Protein AF-A0A376VNL8-F1 (afdb_monomer)

Sequence (96 aa):
MLGKANIACPSILDYSILNDNGSMFNTPPTFAWYLSGLVFKWLKANGGVAEMDKSISKKQNCCMGVIDNSDFYRNDVAKANRSRMNVAVPVGGQCA

InterPro domains:
  IPR000192 Aminotransferase class V domain [PF00266] (3-89)
  IPR015421 Pyridoxal phosphate-dependent transferase, major domain [G3DSA:3.40.640.10] (1-39)
  IPR015422 Pyridoxal phosphate-dependent transferase, small domain [G3DSA:3.90.1150.10] (40-94)
  IPR015424 Pyridoxal phosphate-dependent transferase [SSF53383] (3-91)
  IPR022278 Phosphoserine aminotransferase [PTHR43247] (1-89)

Organism: Escherichia coli (NCBI:txid562)

Radius of gyration: 21.4 Å; Cα contacts (8 Å, |Δi|>4): 54; chains: 1; bounding box: 38×41×54 Å

Secondary structure (DSSP, 8-state):
-TT---TTS-GGG-HHHHHHTTT-SS---HHHHHHHHHHHHHHHHTTHHHHHHHHHHHHHHHHHHHHHT-SSB---S-GGG--SS-----B-----

Structure (mmCIF, N/CA/C/O backbone):
data_AF-A0A376VNL8-F1
#
_entry.id   AF-A0A376VNL8-F1
#
loop_
_atom_site.group_PDB
_atom_site.id
_atom_site.type_symbol
_atom_site.label_atom_id
_atom_site.label_alt_id
_atom_site.label_comp_id
_atom_site.label_asym_id
_atom_site.label_entity_id
_atom_site.label_seq_id
_atom_site.pdbx_PDB_ins_code
_atom_site.Cartn_x
_atom_site.Cartn_y
_atom_site.Cartn_z
_atom_site.occupancy
_atom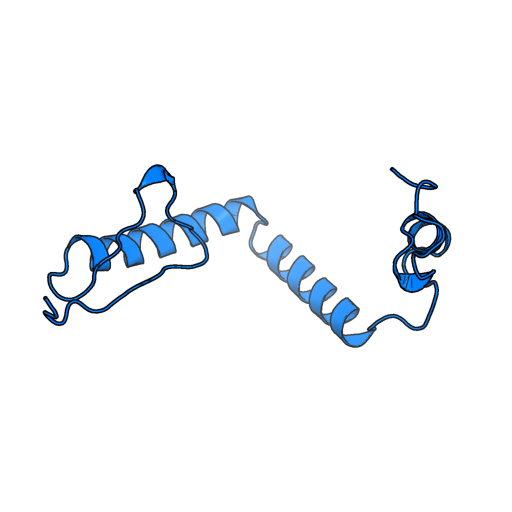_site.B_iso_or_equiv
_atom_site.auth_seq_id
_atom_site.auth_comp_id
_atom_site.auth_asym_id
_atom_site.auth_atom_id
_atom_site.pdbx_PDB_model_num
ATOM 1 N N . MET A 1 1 ? -6.116 -3.758 -19.141 1.00 64.19 1 MET A N 1
ATOM 2 C CA . MET A 1 1 ? -5.637 -2.610 -18.340 1.00 64.19 1 MET A CA 1
ATOM 3 C C . MET A 1 1 ? -4.243 -2.181 -18.782 1.00 64.19 1 MET A C 1
ATOM 5 O O . MET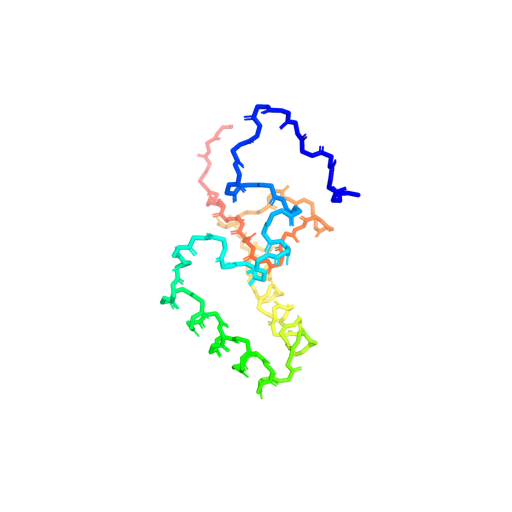 A 1 1 ? -4.018 -0.986 -18.845 1.00 64.19 1 MET A O 1
ATOM 9 N N . LEU A 1 2 ? -3.360 -3.103 -19.179 1.00 82.00 2 LEU A N 1
ATOM 10 C CA . LEU A 1 2 ? -2.121 -2.775 -19.899 1.00 82.00 2 LEU A CA 1
ATOM 11 C C . LEU A 1 2 ? -2.406 -2.402 -21.366 1.00 82.00 2 LEU A C 1
ATOM 13 O O . LEU A 1 2 ? -3.429 -2.824 -21.914 1.00 82.00 2 LEU A O 1
ATOM 17 N N . GLY A 1 3 ? -1.537 -1.592 -21.966 1.00 81.31 3 GLY A N 1
ATOM 18 C CA . GLY A 1 3 ? -1.601 -1.150 -23.364 1.00 81.31 3 GLY A CA 1
ATOM 19 C C . GLY A 1 3 ? -2.658 -0.084 -23.661 1.00 81.31 3 GLY A C 1
ATOM 20 O O . GLY A 1 3 ? -2.981 0.150 -24.820 1.00 81.31 3 GLY A O 1
ATOM 21 N N . LYS A 1 4 ? -3.249 0.529 -22.627 1.00 88.69 4 LYS A N 1
ATOM 22 C CA . LYS A 1 4 ? -4.322 1.537 -22.749 1.00 88.69 4 LYS A CA 1
ATOM 23 C C . LYS A 1 4 ? -3.946 2.887 -22.134 1.00 88.69 4 LYS A C 1
ATOM 25 O O . LYS A 1 4 ? -4.831 3.638 -21.724 1.00 88.69 4 LYS A O 1
ATOM 30 N N . ALA A 1 5 ? -2.651 3.173 -22.007 1.00 88.94 5 ALA A N 1
ATOM 31 C CA . ALA A 1 5 ? -2.202 4.477 -21.545 1.00 88.94 5 ALA A CA 1
ATOM 32 C C . ALA A 1 5 ? -2.676 5.565 -22.523 1.00 88.94 5 ALA A C 1
ATOM 34 O O . ALA A 1 5 ? -2.705 5.364 -23.737 1.00 88.94 5 ALA A O 1
ATOM 35 N N . ASN A 1 6 ? -3.090 6.713 -21.985 1.00 91.00 6 ASN A N 1
ATOM 36 C CA . ASN A 1 6 ? -3.382 7.884 -22.808 1.00 91.00 6 ASN A CA 1
ATOM 37 C C . ASN A 1 6 ? -2.096 8.302 -23.543 1.00 91.00 6 ASN A C 1
ATOM 39 O O . ASN A 1 6 ? -1.015 8.210 -22.973 1.00 91.00 6 ASN A O 1
ATOM 43 N N . ILE A 1 7 ? -2.215 8.808 -24.769 1.00 89.00 7 ILE A N 1
ATOM 44 C CA . ILE A 1 7 ? -1.092 9.307 -25.578 1.00 89.00 7 ILE A CA 1
ATOM 45 C C . ILE A 1 7 ? -0.280 10.382 -24.828 1.00 89.00 7 ILE A C 1
ATOM 47 O O . ILE A 1 7 ? 0.931 10.463 -24.989 1.00 89.00 7 ILE A O 1
ATOM 51 N N . ALA A 1 8 ? -0.928 11.184 -23.977 1.00 94.31 8 ALA A N 1
ATOM 52 C CA . ALA A 1 8 ? -0.260 12.195 -23.155 1.00 94.31 8 ALA A CA 1
ATOM 53 C C . ALA A 1 8 ? 0.446 11.628 -21.902 1.00 94.31 8 ALA A C 1
ATOM 55 O O . ALA A 1 8 ? 1.074 12.383 -21.162 1.00 94.31 8 ALA A O 1
ATOM 56 N N . CYS A 1 9 ? 0.318 10.328 -21.616 1.00 92.81 9 CYS A N 1
ATOM 57 C CA . CYS A 1 9 ? 0.912 9.701 -20.439 1.00 92.81 9 CYS A CA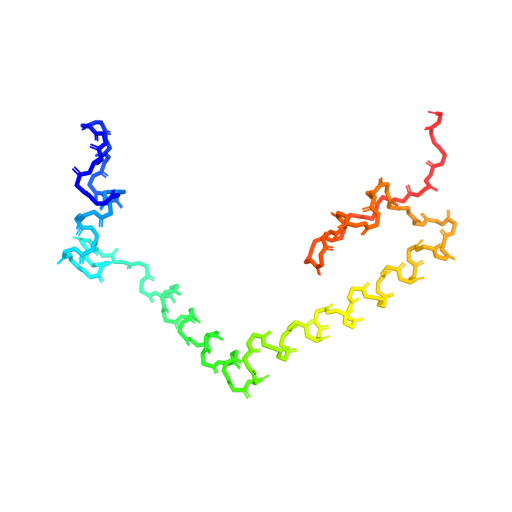 1
ATOM 58 C C . CYS A 1 9 ? 2.435 9.567 -20.612 1.00 92.81 9 CYS A C 1
ATOM 60 O O . CYS A 1 9 ? 2.883 8.940 -21.574 1.00 92.81 9 CYS A O 1
ATOM 62 N N . PRO A 1 10 ? 3.253 10.096 -19.687 1.00 93.94 10 PRO A N 1
ATOM 63 C CA . PRO A 1 10 ? 4.694 9.871 -19.713 1.00 93.94 10 PRO A CA 1
ATOM 64 C C . PRO A 1 10 ? 5.036 8.381 -19.581 1.00 93.94 10 PRO A C 1
ATOM 66 O O . PRO A 1 10 ? 4.430 7.675 -18.776 1.00 93.94 10 PRO A O 1
ATOM 69 N N . SER A 1 11 ? 6.071 7.911 -20.285 1.00 93.44 11 SER A N 1
ATOM 70 C CA . SER A 1 11 ? 6.477 6.491 -20.291 1.00 93.44 11 SER A CA 1
ATOM 71 C 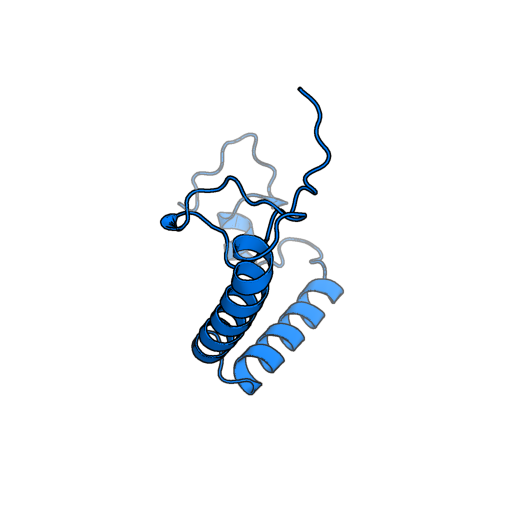C . SER A 1 11 ? 6.775 5.919 -18.901 1.00 93.44 11 SER A C 1
ATOM 73 O O . SER A 1 11 ? 6.512 4.749 -18.651 1.00 93.44 11 SER A O 1
ATOM 75 N N . ILE A 1 12 ? 7.267 6.749 -17.972 1.00 94.38 12 ILE A N 1
ATOM 76 C CA . ILE A 1 12 ? 7.517 6.359 -16.572 1.00 94.38 12 ILE A CA 1
ATOM 77 C C . ILE A 1 12 ? 6.240 5.996 -15.791 1.00 94.38 12 ILE A C 1
ATOM 79 O O . ILE A 1 12 ? 6.339 5.398 -14.725 1.00 94.38 12 ILE A O 1
ATOM 83 N N . LEU A 1 13 ? 5.057 6.369 -16.293 1.00 94.62 13 LEU A N 1
ATOM 84 C CA . LEU A 1 13 ? 3.748 6.058 -15.708 1.00 94.62 13 LEU A CA 1
ATOM 85 C C . LEU A 1 13 ? 2.953 5.042 -16.551 1.00 94.62 13 LEU A C 1
ATOM 87 O O . LEU A 1 13 ? 1.864 4.639 -16.144 1.00 94.62 13 LEU A O 1
ATOM 91 N N . ASP A 1 14 ? 3.467 4.609 -17.709 1.00 94.56 14 ASP A N 1
ATOM 92 C CA . ASP A 1 14 ? 2.832 3.560 -18.510 1.00 94.56 14 ASP A CA 1
ATOM 93 C C . ASP A 1 14 ? 3.130 2.182 -17.909 1.00 94.56 14 ASP A C 1
ATOM 95 O O . ASP A 1 14 ? 4.253 1.674 -17.956 1.00 94.56 14 ASP A O 1
ATOM 99 N N . TYR A 1 15 ? 2.096 1.542 -17.364 1.00 94.25 15 TYR A N 1
ATOM 100 C CA . TYR A 1 15 ? 2.225 0.223 -16.751 1.00 94.25 15 TYR A CA 1
ATOM 101 C C . TYR A 1 15 ? 2.663 -0.878 -17.716 1.00 94.25 15 TYR A C 1
ATOM 103 O O . TYR A 1 15 ? 3.241 -1.858 -17.260 1.00 94.25 15 TYR A O 1
ATOM 111 N N . SER A 1 16 ? 2.415 -0.740 -19.019 1.00 95.00 16 SER A N 1
ATOM 112 C CA . SER A 1 16 ? 2.877 -1.702 -20.030 1.00 95.00 16 SER A CA 1
ATOM 113 C C . SER A 1 16 ? 4.399 -1.665 -20.107 1.00 95.00 16 SER A C 1
ATOM 115 O O . SER A 1 16 ? 5.051 -2.685 -19.925 1.00 95.00 16 SER A O 1
ATOM 117 N N . ILE A 1 17 ? 4.962 -0.459 -20.232 1.00 94.12 17 ILE A N 1
ATOM 118 C CA . ILE A 1 17 ? 6.411 -0.241 -20.271 1.00 94.12 17 ILE A CA 1
ATOM 119 C C . ILE A 1 17 ? 7.056 -0.674 -18.952 1.00 94.12 17 ILE A C 1
ATOM 121 O O . ILE A 1 17 ? 8.067 -1.377 -18.963 1.00 94.12 17 ILE A O 1
ATOM 125 N N . LEU A 1 18 ? 6.479 -0.293 -17.808 1.00 95.38 18 LEU A N 1
ATOM 126 C CA . LEU A 1 18 ? 6.997 -0.711 -16.505 1.00 95.38 18 LEU A CA 1
ATOM 127 C C . LEU A 1 18 ? 6.973 -2.236 -16.350 1.00 95.38 18 LEU A C 1
ATOM 129 O O . LEU A 1 18 ? 7.949 -2.800 -15.867 1.00 95.38 18 LEU A O 1
ATOM 133 N N . ASN A 1 19 ? 5.901 -2.907 -16.777 1.00 95.38 19 ASN A N 1
ATOM 134 C CA . ASN A 1 19 ? 5.789 -4.363 -16.723 1.00 95.38 19 ASN A CA 1
ATOM 135 C C . ASN A 1 19 ? 6.826 -5.053 -17.619 1.00 95.38 19 ASN A C 1
ATOM 137 O O . ASN A 1 19 ? 7.528 -5.948 -17.151 1.00 95.38 19 ASN A O 1
ATOM 141 N N . ASP A 1 20 ? 6.961 -4.605 -18.867 1.00 95.56 20 ASP A N 1
ATOM 142 C CA . ASP A 1 20 ? 7.882 -5.194 -19.847 1.00 95.56 20 ASP A CA 1
ATOM 143 C C . ASP A 1 20 ? 9.351 -5.037 -19.424 1.00 95.56 20 ASP A C 1
ATOM 145 O O . ASP A 1 20 ? 10.191 -5.872 -19.748 1.00 95.56 20 ASP A O 1
ATOM 149 N N . ASN A 1 21 ? 9.651 -4.001 -18.634 1.00 95.81 21 ASN A N 1
ATOM 150 C CA . ASN A 1 21 ? 10.976 -3.752 -18.064 1.00 95.81 21 ASN A CA 1
ATOM 151 C C . ASN A 1 21 ? 11.110 -4.216 -16.600 1.00 95.81 21 ASN A C 1
ATOM 153 O O . ASN A 1 21 ? 12.085 -3.863 -15.936 1.00 95.81 21 ASN A O 1
ATOM 157 N N . GLY A 1 22 ? 10.141 -4.953 -16.044 1.00 94.19 22 GLY A N 1
ATOM 158 C CA . GLY A 1 22 ? 10.203 -5.455 -14.665 1.00 94.19 22 GLY A CA 1
ATOM 159 C C . GLY A 1 22 ? 10.379 -4.362 -13.598 1.00 94.19 22 GLY A C 1
ATOM 160 O O . GLY A 1 22 ? 11.137 -4.541 -12.647 1.00 94.19 22 GLY A O 1
ATOM 161 N N . SER A 1 23 ? 9.712 -3.217 -13.768 1.00 94.62 23 SER A N 1
ATOM 162 C CA . SER A 1 23 ? 9.835 -1.991 -12.958 1.00 94.62 23 SER A CA 1
ATOM 163 C C . SER A 1 23 ? 11.213 -1.310 -13.013 1.00 94.62 23 SER A C 1
ATOM 165 O O . SER A 1 23 ? 11.513 -0.464 -12.172 1.00 94.62 23 SER A O 1
ATOM 167 N N . MET A 1 24 ? 12.042 -1.641 -14.008 1.00 95.25 24 MET A N 1
ATOM 168 C CA . MET A 1 24 ? 13.393 -1.096 -14.212 1.00 95.25 24 MET A CA 1
ATOM 169 C C . MET A 1 24 ? 13.525 -0.361 -15.556 1.00 95.25 24 MET A C 1
ATOM 171 O O . MET A 1 24 ? 14.568 -0.413 -16.199 1.00 95.25 24 MET A O 1
ATOM 175 N N . PHE A 1 25 ? 12.460 0.319 -16.003 1.00 94.44 25 PHE A N 1
ATOM 176 C CA . PHE A 1 25 ? 12.478 1.109 -17.245 1.00 94.44 25 PHE A CA 1
ATOM 177 C C . PHE A 1 25 ? 13.542 2.226 -17.223 1.00 94.44 25 PHE A C 1
ATOM 179 O O . PHE A 1 25 ? 14.179 2.508 -18.234 1.00 94.44 25 PHE A O 1
ATOM 186 N N . ASN A 1 26 ? 13.756 2.847 -16.063 1.00 92.44 26 ASN A N 1
ATOM 187 C CA . ASN A 1 26 ? 14.857 3.768 -15.778 1.00 92.44 26 ASN A CA 1
ATOM 188 C C . ASN A 1 26 ? 15.536 3.369 -14.454 1.00 92.44 26 ASN A C 1
ATOM 190 O O . ASN A 1 26 ? 15.224 2.318 -13.898 1.00 92.44 26 ASN A O 1
ATOM 194 N N . THR A 1 27 ? 16.440 4.205 -13.925 1.00 95.12 27 THR A N 1
ATOM 195 C CA . THR A 1 27 ? 17.034 3.994 -12.594 1.00 95.12 27 THR A CA 1
ATOM 196 C C . THR A 1 27 ? 15.944 4.026 -11.514 1.00 95.12 27 THR A C 1
ATOM 198 O O . THR A 1 27 ? 15.413 5.104 -11.226 1.00 95.12 27 THR A O 1
ATOM 201 N N . PRO A 1 28 ? 15.609 2.884 -10.884 1.00 93.38 28 PRO A N 1
ATOM 202 C CA . PRO A 1 28 ? 14.575 2.848 -9.864 1.00 93.38 28 PRO A CA 1
ATOM 203 C C . PRO A 1 28 ? 15.109 3.436 -8.546 1.00 93.38 28 PRO A C 1
ATOM 205 O O . PRO A 1 28 ? 16.325 3.531 -8.350 1.00 93.38 28 PRO A O 1
ATOM 208 N N . PRO A 1 29 ? 14.236 3.780 -7.584 1.00 95.44 29 PRO A N 1
ATOM 209 C CA . PRO A 1 29 ? 14.652 4.209 -6.251 1.00 95.44 29 PRO A CA 1
ATOM 210 C C . PRO A 1 29 ? 15.191 3.015 -5.438 1.00 95.44 29 PRO A C 1
ATOM 212 O O . PRO A 1 29 ? 14.512 2.465 -4.569 1.00 95.44 29 PRO A O 1
ATOM 215 N N . THR A 1 30 ? 16.427 2.600 -5.730 1.00 96.50 30 THR A N 1
ATOM 216 C CA . THR A 1 30 ? 17.066 1.371 -5.219 1.00 96.50 30 THR A CA 1
ATOM 217 C C . THR A 1 30 ? 17.046 1.272 -3.695 1.00 96.50 30 THR A C 1
ATOM 219 O O . THR A 1 30 ? 16.750 0.210 -3.147 1.00 96.50 30 THR A O 1
ATOM 222 N N . PHE A 1 31 ? 17.286 2.385 -2.998 1.00 97.62 31 PHE A N 1
ATOM 223 C CA . PHE A 1 31 ? 17.257 2.430 -1.537 1.00 97.62 31 PHE A CA 1
ATOM 224 C C . PHE A 1 31 ? 15.857 2.157 -0.965 1.00 97.62 31 PHE A C 1
ATOM 226 O O . PHE A 1 31 ? 15.700 1.317 -0.076 1.00 97.62 31 PHE A O 1
ATOM 233 N N . ALA A 1 32 ? 14.823 2.809 -1.508 1.00 97.75 32 ALA A N 1
ATOM 234 C CA . ALA A 1 32 ? 13.442 2.584 -1.083 1.00 97.75 32 ALA A CA 1
ATOM 235 C C . ALA A 1 32 ? 12.983 1.148 -1.390 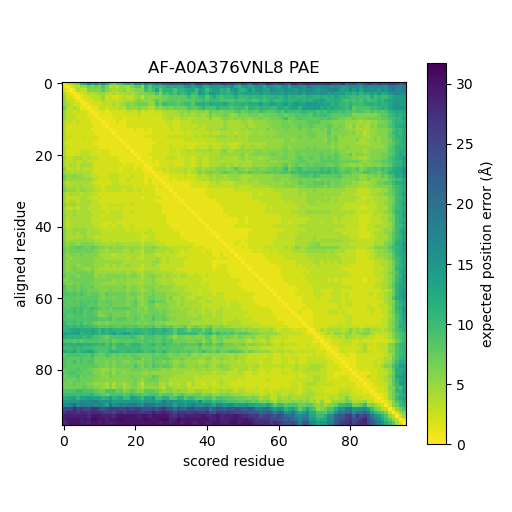1.00 97.75 32 ALA A C 1
ATOM 237 O O . ALA A 1 32 ? 12.275 0.537 -0.584 1.00 97.75 32 ALA A O 1
ATOM 238 N N . TRP A 1 33 ? 13.429 0.580 -2.516 1.00 97.31 33 TRP A N 1
ATOM 239 C CA . TRP A 1 33 ? 13.144 -0.809 -2.878 1.00 97.31 33 TRP A CA 1
ATOM 240 C C . TRP A 1 33 ? 13.763 -1.788 -1.872 1.00 97.31 33 TRP A C 1
ATOM 242 O O . TRP A 1 33 ? 13.066 -2.660 -1.346 1.00 97.31 33 TRP A O 1
ATOM 252 N N . TYR A 1 34 ? 15.040 -1.602 -1.527 1.00 98.12 34 TYR A N 1
ATOM 253 C CA . TYR A 1 34 ? 15.724 -2.432 -0.536 1.00 98.12 34 TYR A CA 1
ATOM 254 C C . TYR A 1 34 ? 15.029 -2.393 0.833 1.00 98.12 34 TYR A C 1
ATOM 256 O O . TYR A 1 34 ? 14.708 -3.446 1.392 1.00 98.12 34 TYR A O 1
ATOM 264 N N . LEU A 1 35 ? 14.728 -1.193 1.347 1.00 98.38 35 LEU A N 1
ATOM 265 C CA . LEU A 1 35 ? 14.034 -1.030 2.628 1.00 98.38 35 LEU A CA 1
ATOM 266 C C . LEU A 1 35 ? 12.649 -1.680 2.626 1.00 98.38 35 LEU A C 1
ATOM 268 O O . LEU A 1 35 ? 12.301 -2.379 3.577 1.00 98.38 35 LEU A O 1
ATOM 272 N N . SER A 1 36 ? 11.883 -1.520 1.545 1.00 98.31 36 SER A N 1
ATOM 273 C CA . SER A 1 36 ? 10.578 -2.178 1.400 1.00 98.31 36 SER A CA 1
ATOM 274 C C . SER A 1 36 ? 10.720 -3.702 1.471 1.00 98.31 36 SER A C 1
ATOM 276 O O . SER A 1 36 ? 9.959 -4.367 2.173 1.00 98.31 36 SER A O 1
ATOM 278 N N . GLY A 1 37 ? 11.756 -4.261 0.835 1.00 98.19 37 GLY A N 1
ATOM 279 C CA . GLY A 1 37 ? 12.089 -5.683 0.928 1.00 98.19 37 GLY A CA 1
ATOM 280 C C . GLY A 1 37 ? 12.364 -6.154 2.361 1.00 98.19 37 GLY A C 1
ATOM 281 O O . GLY A 1 37 ? 11.909 -7.233 2.752 1.00 98.19 37 GLY A O 1
ATOM 282 N N . LEU A 1 38 ? 13.061 -5.349 3.169 1.00 98.44 38 LEU A N 1
ATOM 283 C CA . LEU A 1 38 ? 13.280 -5.644 4.589 1.00 98.44 38 LEU A CA 1
ATOM 284 C C . LEU A 1 38 ? 11.978 -5.589 5.397 1.00 98.44 38 LEU A C 1
ATOM 286 O O . LEU A 1 38 ? 11.724 -6.492 6.193 1.00 98.44 38 LEU A O 1
ATOM 290 N N . VAL A 1 39 ? 11.125 -4.592 5.153 1.00 98.44 39 VAL A N 1
ATOM 291 C CA . VAL A 1 39 ? 9.808 -4.482 5.803 1.00 98.44 39 VAL A CA 1
ATOM 292 C C . VAL A 1 39 ? 8.933 -5.691 5.471 1.00 98.44 39 VAL A C 1
ATOM 294 O O . VAL A 1 39 ? 8.297 -6.248 6.363 1.00 98.44 39 VAL A O 1
ATOM 297 N N . PHE A 1 40 ? 8.941 -6.174 4.225 1.00 98.38 40 PHE A N 1
ATOM 298 C CA . PHE A 1 40 ? 8.189 -7.374 3.844 1.00 98.38 40 PHE A CA 1
ATOM 299 C C . PHE A 1 40 ? 8.719 -8.644 4.516 1.00 98.38 40 PHE A C 1
ATOM 301 O O . PHE A 1 40 ? 7.926 -9.486 4.946 1.00 98.38 40 PHE A O 1
ATOM 308 N N . LYS A 1 41 ? 10.046 -8.788 4.644 1.00 98.06 41 LYS A N 1
ATOM 309 C CA . LYS A 1 41 ? 10.660 -9.894 5.399 1.00 98.06 41 LYS A CA 1
ATOM 310 C C . LYS A 1 41 ? 10.260 -9.843 6.872 1.00 98.06 41 LYS A C 1
ATOM 312 O O . LYS A 1 41 ? 9.836 -10.861 7.412 1.00 98.06 41 LYS A O 1
ATOM 317 N N . TRP A 1 42 ? 10.333 -8.666 7.491 1.00 98.25 42 TRP A N 1
ATOM 318 C CA . TRP A 1 42 ? 9.895 -8.450 8.869 1.00 98.25 42 TRP A CA 1
ATOM 319 C C . TRP A 1 42 ? 8.411 -8.789 9.043 1.00 98.25 42 TRP A C 1
ATOM 321 O O . TRP A 1 42 ? 8.055 -9.529 9.955 1.00 98.25 42 TRP A O 1
ATOM 331 N N . LEU A 1 43 ? 7.546 -8.340 8.132 1.00 98.12 43 LEU A N 1
ATOM 332 C CA . LEU A 1 43 ? 6.112 -8.613 8.201 1.00 98.12 43 LEU A CA 1
ATOM 333 C C . LEU A 1 43 ? 5.823 -10.119 8.140 1.00 98.12 43 LEU A C 1
ATOM 335 O O . LEU A 1 43 ? 5.048 -10.624 8.949 1.00 98.12 43 LEU A O 1
ATOM 339 N N . LYS A 1 44 ? 6.487 -10.857 7.240 1.00 97.69 44 LYS A N 1
ATOM 340 C CA . LYS A 1 44 ? 6.382 -12.326 7.177 1.00 97.69 44 LYS A CA 1
ATOM 341 C C . LYS A 1 44 ? 6.907 -13.003 8.445 1.00 97.69 44 LYS A C 1
ATOM 343 O O . LYS A 1 44 ? 6.263 -13.923 8.937 1.00 97.69 44 LYS A O 1
ATOM 348 N N . ALA A 1 45 ? 8.029 -12.533 8.991 1.00 98.12 45 ALA A N 1
ATOM 349 C CA . ALA A 1 45 ? 8.607 -13.070 10.224 1.00 98.12 45 ALA A CA 1
ATOM 350 C C . ALA A 1 45 ? 7.694 -12.882 11.449 1.00 98.12 45 ALA A C 1
ATOM 352 O O . ALA A 1 45 ? 7.722 -13.702 12.359 1.00 98.12 45 ALA A O 1
ATOM 353 N N . ASN A 1 46 ? 6.845 -11.849 11.453 1.00 97.44 46 ASN A N 1
ATOM 354 C CA . ASN A 1 46 ? 5.880 -11.585 12.524 1.00 97.44 46 ASN A CA 1
ATOM 355 C C . ASN A 1 46 ? 4.493 -12.213 12.263 1.00 97.44 46 ASN A C 1
ATOM 357 O O . ASN A 1 46 ? 3.494 -11.735 12.791 1.00 97.44 46 ASN A O 1
ATOM 361 N N . GLY A 1 47 ? 4.400 -13.262 11.438 1.00 95.88 47 GLY A N 1
ATOM 362 C CA . GLY A 1 47 ? 3.139 -13.976 11.184 1.00 95.88 47 GLY A CA 1
ATOM 363 C C . GLY A 1 47 ? 2.263 -13.373 10.080 1.00 95.88 47 GLY A C 1
ATOM 364 O O . GLY A 1 47 ? 1.121 -13.787 9.882 1.00 95.88 47 GLY A O 1
ATOM 365 N N . GLY A 1 48 ? 2.797 -12.423 9.311 1.00 97.31 48 GLY A N 1
ATOM 366 C CA . GLY A 1 48 ? 2.135 -11.892 8.128 1.00 97.31 48 GLY A CA 1
ATOM 367 C C . GLY A 1 48 ? 0.932 -10.998 8.432 1.00 97.31 48 GLY A C 1
ATOM 368 O O . GLY A 1 48 ? 0.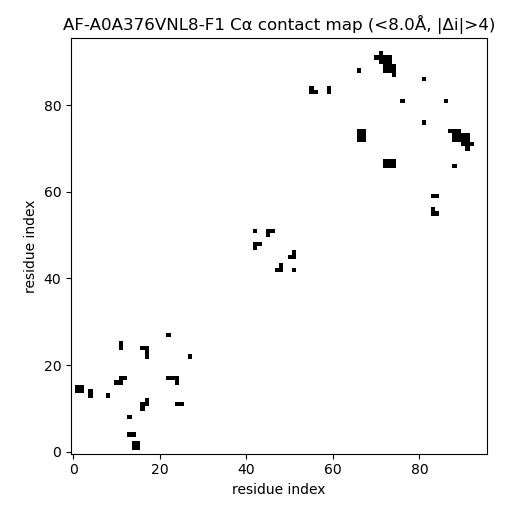739 -10.500 9.539 1.00 97.31 48 GLY A O 1
ATOM 369 N N . VAL A 1 49 ? 0.107 -10.775 7.408 1.00 97.19 49 VAL A N 1
ATOM 370 C CA . VAL A 1 49 ? -1.015 -9.822 7.472 1.00 97.19 49 VAL A CA 1
ATOM 371 C C . VAL A 1 49 ? -2.090 -10.209 8.490 1.00 97.19 49 VAL A C 1
ATOM 373 O O . VAL A 1 49 ? -2.712 -9.323 9.063 1.00 97.19 49 VAL A O 1
ATOM 376 N N . ALA A 1 50 ? -2.275 -11.505 8.762 1.00 96.94 50 ALA A N 1
ATOM 377 C CA . ALA A 1 50 ? -3.262 -11.981 9.728 1.00 96.94 50 ALA A CA 1
ATOM 378 C C . ALA A 1 50 ? -2.901 -11.572 11.166 1.00 96.94 50 ALA A C 1
ATOM 380 O O . ALA A 1 50 ? -3.750 -11.072 11.901 1.00 96.94 50 ALA A O 1
ATOM 381 N N . GLU A 1 51 ? -1.633 -11.721 11.558 1.00 97.62 51 GLU A N 1
ATOM 382 C CA . GLU A 1 51 ? -1.165 -11.256 12.868 1.00 97.62 51 GLU A CA 1
ATOM 383 C C . GLU A 1 51 ? -1.127 -9.726 12.953 1.00 97.62 51 GLU A C 1
ATOM 385 O O . GLU A 1 51 ? -1.462 -9.150 13.993 1.00 97.62 51 GLU A O 1
ATOM 390 N N . MET A 1 52 ? -0.811 -9.042 11.845 1.00 97.00 52 MET A N 1
ATOM 391 C CA . MET A 1 52 ? -0.883 -7.580 11.817 1.00 97.00 52 MET A CA 1
ATOM 392 C C . MET A 1 52 ? -2.314 -7.086 12.028 1.00 97.00 52 MET A C 1
ATOM 394 O O . MET A 1 52 ? -2.509 -6.151 12.801 1.00 97.00 52 MET A O 1
ATOM 398 N N . ASP A 1 53 ? -3.315 -7.727 11.421 1.00 97.19 53 ASP A N 1
ATOM 399 C CA . ASP A 1 53 ? -4.725 -7.359 11.584 1.00 97.19 53 ASP A CA 1
ATOM 400 C C . ASP A 1 53 ? -5.207 -7.527 13.037 1.00 97.19 53 ASP A C 1
ATOM 402 O O . ASP A 1 53 ? -5.859 -6.630 13.583 1.00 97.19 53 ASP A O 1
ATOM 406 N N . LYS A 1 54 ? -4.792 -8.603 13.723 1.00 97.06 54 LYS A N 1
ATOM 407 C CA . LYS A 1 54 ? -5.050 -8.795 15.163 1.00 97.06 54 LYS A CA 1
ATOM 408 C C . LYS A 1 54 ? -4.403 -7.696 16.008 1.00 97.06 54 LYS A C 1
ATOM 410 O O . LYS A 1 54 ? -5.046 -7.123 16.890 1.00 97.06 54 LYS A O 1
ATOM 415 N N . SER A 1 55 ? -3.137 -7.379 15.729 1.00 95.62 55 SER A N 1
ATOM 416 C CA . SER A 1 55 ? -2.388 -6.334 16.437 1.00 95.62 55 SER A CA 1
ATOM 417 C C . SER A 1 55 ? -3.012 -4.950 16.239 1.00 95.62 55 SER A C 1
ATOM 419 O O . SER A 1 55 ? -3.201 -4.207 17.205 1.00 95.62 55 SER A O 1
ATOM 421 N N . ILE A 1 56 ? -3.392 -4.619 15.002 1.00 96.25 56 ILE A N 1
ATOM 422 C CA . ILE A 1 56 ? -4.076 -3.372 14.642 1.00 96.25 56 ILE A CA 1
ATOM 423 C C . ILE A 1 56 ? -5.429 -3.286 15.351 1.00 96.25 56 ILE A C 1
ATOM 425 O O . ILE A 1 56 ? -5.718 -2.266 15.969 1.00 96.25 56 ILE A O 1
ATOM 429 N N . SER A 1 57 ? -6.218 -4.361 15.346 1.00 94.81 57 SER A N 1
ATOM 430 C CA . SER A 1 57 ? -7.524 -4.395 16.015 1.00 94.81 57 SER A CA 1
ATOM 431 C C . SER A 1 57 ? -7.394 -4.178 17.526 1.00 94.81 57 SER A C 1
ATOM 433 O O . SER A 1 57 ? -8.136 -3.390 18.108 1.00 94.81 57 SER A O 1
ATOM 435 N N . LYS A 1 58 ? -6.388 -4.783 18.175 1.00 95.50 58 LYS A N 1
ATOM 436 C CA . LYS A 1 58 ? -6.103 -4.544 19.600 1.00 95.50 58 LYS A CA 1
ATOM 437 C C . LYS A 1 58 ? -5.734 -3.082 19.875 1.00 95.50 58 LYS A C 1
ATOM 439 O O . LYS A 1 58 ? -6.245 -2.493 20.828 1.00 95.50 58 LYS A O 1
ATOM 444 N N . LYS A 1 59 ? -4.864 -2.491 19.049 1.00 94.69 59 LYS A N 1
ATOM 445 C CA . LYS A 1 59 ? -4.452 -1.080 19.169 1.00 94.69 59 LYS A CA 1
ATOM 446 C C . LYS A 1 59 ? -5.632 -0.130 18.968 1.00 94.69 59 LYS A C 1
ATOM 448 O O . LYS A 1 59 ? -5.813 0.786 19.766 1.00 94.69 59 LYS A O 1
ATOM 453 N N . GLN A 1 60 ? -6.451 -0.375 17.948 1.00 93.88 60 GLN A N 1
ATOM 454 C CA . GLN A 1 60 ? -7.621 0.440 17.643 1.00 93.88 60 GLN A CA 1
ATOM 455 C C . GLN A 1 60 ? -8.675 0.353 18.751 1.00 93.88 60 GLN A C 1
ATOM 457 O O . GLN A 1 60 ? -9.160 1.395 19.182 1.00 93.88 60 GLN A O 1
ATOM 462 N N . ASN A 1 61 ? -8.974 -0.842 19.267 1.00 93.12 61 ASN A N 1
ATOM 463 C CA . ASN A 1 61 ? -9.909 -1.011 20.383 1.00 93.12 61 ASN A CA 1
ATOM 464 C C . ASN A 1 61 ? -9.429 -0.295 21.650 1.00 93.12 61 ASN A C 1
ATOM 466 O O . ASN A 1 61 ? -10.224 0.350 22.325 1.00 93.12 61 ASN A O 1
ATOM 470 N N . CYS A 1 62 ? -8.129 -0.364 21.949 1.00 93.19 62 CYS A N 1
ATOM 471 C CA . CYS A 1 62 ? -7.540 0.353 23.077 1.00 93.19 62 CYS A CA 1
ATOM 472 C C . CYS A 1 62 ? -7.698 1.875 22.921 1.00 93.19 62 CYS A C 1
ATOM 474 O O . CYS A 1 62 ? -8.232 2.539 23.804 1.00 93.19 62 CYS A O 1
ATOM 476 N N . CYS A 1 63 ? -7.297 2.422 21.769 1.00 91.56 63 CYS A N 1
ATOM 477 C CA . CYS A 1 63 ? -7.363 3.859 21.505 1.00 91.56 63 CYS A CA 1
ATOM 478 C C . CYS A 1 63 ? -8.80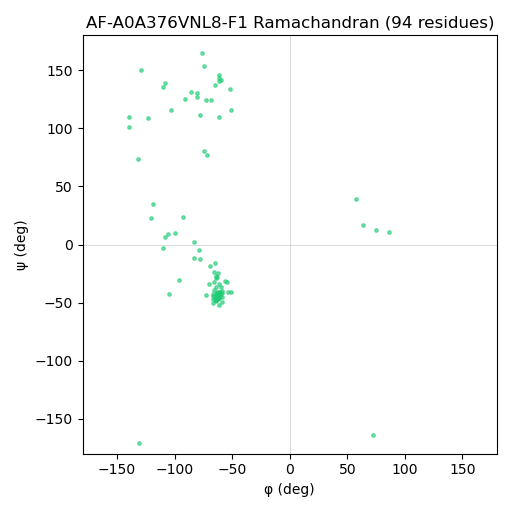8 4.382 21.486 1.00 91.56 63 CYS A C 1
ATOM 480 O O . CYS A 1 63 ? -9.121 5.353 22.172 1.00 91.56 63 CYS A O 1
ATOM 482 N N . MET A 1 64 ? -9.707 3.711 20.761 1.00 90.19 64 MET A N 1
ATOM 483 C CA . MET A 1 64 ? -11.119 4.101 20.698 1.00 90.19 64 MET A CA 1
ATOM 484 C C . MET A 1 64 ? -11.824 3.936 22.039 1.00 90.19 64 MET A C 1
ATOM 486 O O . MET A 1 64 ? -12.690 4.740 22.354 1.00 90.19 64 MET A O 1
ATOM 490 N N . GLY A 1 65 ? -11.428 2.952 22.851 1.00 91.19 65 GLY A N 1
ATOM 491 C CA . GLY A 1 65 ? -11.931 2.811 24.213 1.00 91.19 65 GLY A CA 1
ATOM 492 C C . GLY A 1 65 ? -11.603 4.020 25.090 1.00 91.19 65 GLY A C 1
ATOM 493 O O . GLY A 1 65 ? -12.420 4.396 25.920 1.00 91.19 65 GLY A O 1
ATOM 494 N N . VAL A 1 66 ? -10.451 4.667 24.896 1.00 92.44 66 VAL A N 1
ATOM 495 C CA . VAL A 1 66 ? -10.119 5.912 25.611 1.00 92.44 66 VAL A CA 1
ATOM 496 C C . VAL A 1 66 ? -10.941 7.085 25.082 1.00 92.44 66 VAL A C 1
ATOM 498 O O . VAL A 1 66 ? -11.463 7.859 25.874 1.00 92.44 66 VAL A O 1
ATOM 501 N N . ILE A 1 67 ? -11.078 7.208 23.760 1.00 90.69 67 ILE A N 1
ATOM 502 C CA . ILE A 1 67 ? -11.796 8.328 23.133 1.00 90.69 67 ILE A CA 1
ATOM 503 C C . ILE A 1 67 ? -13.293 8.275 23.454 1.00 90.69 67 ILE A C 1
ATOM 505 O O . ILE A 1 67 ? -13.858 9.277 23.865 1.00 90.69 67 ILE A O 1
ATOM 509 N N . ASP A 1 68 ? -13.931 7.111 23.312 1.00 89.56 68 ASP A N 1
ATOM 510 C CA . ASP A 1 68 ? -15.375 6.961 23.530 1.00 89.56 68 ASP A CA 1
ATOM 511 C C . ASP A 1 68 ? -15.774 7.113 25.018 1.00 89.56 68 ASP A C 1
ATOM 513 O O . ASP A 1 68 ? -16.945 7.353 25.298 1.00 89.56 68 ASP A O 1
ATOM 517 N N . ASN A 1 69 ? -14.829 6.979 25.962 1.00 91.31 69 ASN A N 1
ATOM 518 C CA . ASN A 1 69 ? -15.058 7.136 27.408 1.00 91.31 69 ASN A CA 1
ATOM 519 C C . ASN A 1 69 ? -14.494 8.453 27.980 1.00 91.31 69 ASN A C 1
ATOM 521 O O . ASN A 1 69 ? -14.418 8.605 29.199 1.00 91.31 69 ASN A O 1
ATOM 525 N N . SER A 1 70 ? -14.038 9.377 27.131 1.00 89.44 70 SER A N 1
ATOM 526 C CA . SER A 1 70 ? -13.466 10.655 27.556 1.00 89.44 70 SER A CA 1
ATOM 527 C C . SER A 1 70 ? -14.402 11.805 27.207 1.00 89.44 70 SER A C 1
ATOM 529 O O . SER A 1 70 ? -14.863 11.906 26.078 1.00 89.44 70 SER A O 1
ATOM 531 N N . ASP A 1 71 ? -14.594 12.733 28.143 1.00 87.44 71 ASP A N 1
ATOM 532 C CA . ASP A 1 71 ? -15.305 13.992 27.874 1.00 87.44 71 ASP A CA 1
ATOM 533 C C . ASP A 1 71 ? -14.425 15.023 27.138 1.00 87.44 71 ASP A C 1
ATOM 535 O O . ASP A 1 71 ? -14.914 16.036 26.641 1.00 87.44 71 ASP A O 1
ATOM 539 N N . PHE A 1 72 ? -13.111 14.779 27.070 1.00 89.25 72 PHE A N 1
ATOM 540 C CA . PHE A 1 72 ? -12.127 15.694 26.488 1.00 89.25 72 PHE A CA 1
ATOM 541 C C . PHE A 1 72 ? -11.786 15.359 25.034 1.00 89.25 72 PHE A 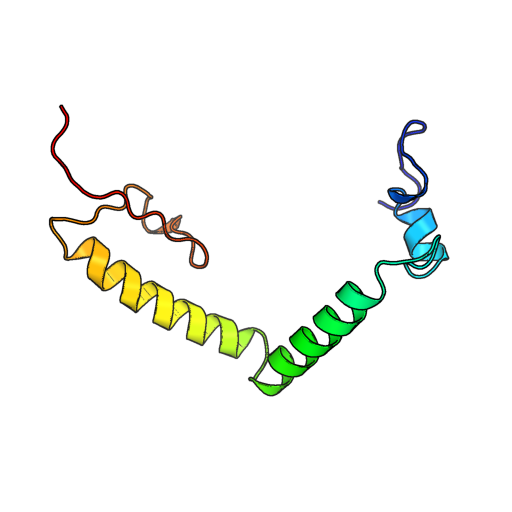C 1
ATOM 543 O O . PHE A 1 72 ? -11.457 16.251 24.256 1.00 89.25 72 PHE A O 1
ATOM 550 N N . TYR A 1 73 ? -11.852 14.085 24.650 1.00 89.44 73 TYR A N 1
ATOM 551 C CA . TYR A 1 73 ? -11.567 13.639 23.289 1.00 89.44 73 TYR A CA 1
ATOM 552 C C . TYR A 1 73 ? -12.854 13.229 22.590 1.00 89.44 73 TYR A C 1
ATOM 554 O O . TYR A 1 73 ? -13.690 12.548 23.169 1.00 89.44 73 TYR A O 1
ATOM 562 N N . ARG A 1 74 ? -12.999 13.597 21.317 1.00 86.94 74 ARG A N 1
ATOM 563 C CA . ARG A 1 74 ? -14.186 13.260 20.528 1.00 86.94 74 ARG A CA 1
ATOM 564 C C . ARG A 1 74 ? -13.794 12.635 19.198 1.00 86.94 74 ARG A C 1
ATOM 566 O O . ARG A 1 74 ? -12.745 12.936 18.642 1.00 86.94 74 ARG A O 1
ATOM 573 N N . ASN A 1 75 ? -14.647 11.764 18.668 1.00 89.38 75 ASN A N 1
ATOM 574 C CA . ASN A 1 75 ? -14.534 11.265 17.301 1.00 89.38 75 ASN A CA 1
ATOM 575 C C . ASN A 1 75 ? -15.925 11.188 16.659 1.00 89.38 75 ASN A C 1
ATOM 577 O O . ASN A 1 75 ? -16.729 10.323 17.006 1.00 89.38 75 ASN A O 1
ATOM 581 N N . ASP A 1 76 ? -16.176 12.083 15.702 1.00 89.06 76 ASP A N 1
ATOM 582 C CA . ASP A 1 76 ? -17.471 12.238 15.019 1.00 89.06 76 ASP A CA 1
ATOM 583 C C . ASP A 1 76 ? -17.701 11.261 13.861 1.00 89.06 76 ASP A C 1
ATOM 585 O O . ASP A 1 76 ? -18.730 11.303 13.187 1.00 89.06 76 ASP A O 1
ATOM 589 N N . VAL A 1 77 ? -16.754 10.358 13.605 1.00 90.94 77 VAL A N 1
ATOM 590 C CA . VAL A 1 77 ? -16.893 9.372 12.536 1.00 90.94 77 VAL A CA 1
ATOM 591 C C . VAL A 1 77 ? -17.766 8.220 13.026 1.00 90.94 77 VAL A C 1
ATOM 593 O O . VAL A 1 77 ? -17.521 7.633 14.086 1.00 90.94 77 VAL A O 1
ATOM 596 N N . ALA A 1 78 ? -18.768 7.857 12.221 1.00 92.06 78 ALA A N 1
ATOM 597 C CA . ALA A 1 78 ? -19.640 6.716 12.482 1.00 92.06 78 ALA A CA 1
ATOM 598 C C . ALA A 1 78 ? -18.823 5.440 12.745 1.00 92.06 78 ALA A C 1
ATOM 600 O O . ALA A 1 78 ? -17.908 5.127 11.984 1.00 92.06 78 ALA A O 1
ATOM 601 N N . LYS A 1 79 ? -19.177 4.676 13.792 1.00 90.25 79 LYS A N 1
ATOM 602 C CA . LYS A 1 79 ? -18.384 3.529 14.284 1.00 90.25 79 LYS A CA 1
ATOM 603 C C . LYS A 1 79 ? -17.989 2.530 13.190 1.00 90.25 79 LYS A C 1
ATOM 605 O O . LYS A 1 79 ? -16.845 2.092 13.170 1.00 90.25 79 LYS A O 1
ATOM 610 N N . ALA A 1 80 ? -18.900 2.225 12.264 1.00 93.31 80 ALA A N 1
ATOM 611 C CA . ALA A 1 80 ? -18.658 1.295 11.156 1.00 93.31 80 ALA A CA 1
ATOM 612 C C . ALA A 1 80 ? -17.608 1.788 10.138 1.00 93.31 80 ALA A C 1
ATOM 614 O O . ALA A 1 80 ? -16.981 0.976 9.467 1.00 93.31 80 ALA A O 1
ATOM 615 N N . ASN A 1 81 ? -17.392 3.103 10.054 1.00 93.62 81 ASN A N 1
ATOM 616 C CA . ASN A 1 81 ? -16.509 3.743 9.077 1.00 93.62 81 ASN A CA 1
ATOM 617 C C . ASN A 1 81 ? -15.224 4.290 9.721 1.00 93.62 81 ASN A C 1
ATOM 619 O O . ASN A 1 81 ? -14.443 4.981 9.064 1.00 93.62 81 ASN A O 1
ATOM 623 N N . ARG A 1 82 ? -14.994 4.020 11.013 1.00 92.19 82 ARG A N 1
ATOM 624 C CA . ARG A 1 82 ? -13.785 4.463 11.712 1.00 92.19 82 ARG A CA 1
ATOM 625 C C . ARG A 1 82 ? -12.570 3.719 11.160 1.00 92.19 82 ARG A C 1
ATOM 627 O O . ARG A 1 82 ? -12.518 2.490 11.160 1.00 92.19 82 ARG A O 1
ATOM 634 N N . SER A 1 83 ? -11.567 4.470 10.709 1.00 92.56 83 SER A N 1
ATOM 635 C CA . SER A 1 83 ? -10.315 3.884 10.233 1.00 92.56 83 SER A CA 1
ATOM 636 C C . SER A 1 83 ? -9.576 3.182 11.373 1.00 92.56 83 SER A C 1
ATOM 638 O O . SER A 1 83 ? -9.460 3.704 12.481 1.00 92.56 83 SER A O 1
ATOM 640 N N . ARG A 1 84 ? -9.035 1.997 11.071 1.00 93.25 84 ARG A N 1
ATOM 641 C CA . ARG A 1 84 ? -8.182 1.229 11.992 1.00 93.25 84 ARG A CA 1
ATOM 642 C C . ARG A 1 84 ? -6.722 1.683 11.985 1.00 93.25 84 ARG A C 1
ATOM 644 O O . ARG A 1 84 ? -5.956 1.282 12.853 1.00 93.25 84 ARG A O 1
ATOM 651 N N . MET A 1 85 ? -6.352 2.510 11.007 1.00 94.12 85 MET A N 1
ATOM 652 C CA . MET A 1 85 ? -4.976 2.965 10.796 1.00 94.12 85 MET A CA 1
ATOM 653 C C . MET A 1 85 ? -4.783 4.411 11.244 1.00 94.12 85 MET A C 1
ATOM 655 O O . MET A 1 85 ? -3.788 4.728 11.887 1.00 94.12 85 MET A O 1
ATOM 659 N N . ASN A 1 86 ? -5.752 5.273 10.928 1.00 93.06 86 ASN A N 1
ATOM 660 C CA . ASN A 1 86 ? -5.642 6.714 11.120 1.00 93.06 86 ASN A CA 1
ATOM 661 C C . ASN A 1 86 ? -6.801 7.182 12.000 1.00 93.06 86 ASN A C 1
ATOM 663 O O . ASN A 1 86 ? -7.949 7.194 11.558 1.00 93.06 86 ASN A O 1
ATOM 667 N N . VAL A 1 87 ? -6.506 7.563 13.241 1.00 89.56 87 VAL A N 1
ATOM 668 C CA . VAL A 1 87 ? -7.522 7.985 14.210 1.00 89.56 87 VAL A CA 1
ATOM 669 C C . VAL A 1 87 ? -7.516 9.507 14.325 1.00 89.56 87 VAL A C 1
ATOM 671 O O . VAL A 1 87 ? -6.530 10.094 14.759 1.00 89.56 87 VAL A O 1
ATOM 674 N N . ALA A 1 88 ? -8.620 10.148 13.934 1.00 87.00 88 ALA A N 1
ATOM 675 C CA . ALA A 1 88 ? -8.831 11.574 14.170 1.00 87.00 88 ALA A CA 1
ATOM 676 C C . ALA A 1 88 ? -9.302 11.793 15.616 1.00 87.00 88 ALA A C 1
ATOM 678 O O . ALA A 1 88 ? -10.278 11.167 16.037 1.00 87.00 88 ALA A O 1
ATOM 679 N N . VAL A 1 89 ? -8.614 12.665 16.357 1.00 85.06 89 VAL A N 1
ATOM 680 C CA . VAL A 1 89 ? -8.907 12.949 17.772 1.00 85.06 89 VAL A CA 1
ATOM 681 C C . VAL A 1 89 ? -8.964 14.462 18.013 1.00 85.06 89 VAL A C 1
ATOM 683 O O . VAL A 1 89 ? -8.021 15.037 18.559 1.00 85.06 89 VAL A O 1
ATOM 686 N N . PRO A 1 90 ? -10.025 15.154 17.568 1.00 79.12 90 PRO A N 1
ATOM 687 C CA . PRO A 1 90 ? -10.280 16.513 18.022 1.00 79.12 90 PRO A CA 1
ATOM 688 C C . PRO A 1 90 ? -10.465 16.553 19.546 1.00 79.12 90 PRO A C 1
ATOM 690 O O . PRO A 1 90 ? -11.077 15.667 20.151 1.00 79.12 90 PRO A O 1
ATOM 693 N N . VAL A 1 91 ? -9.927 17.606 20.154 1.00 79.69 91 VAL A N 1
ATOM 694 C CA . VAL A 1 91 ? -10.129 17.928 21.567 1.00 79.69 91 VAL A CA 1
ATOM 695 C C . VAL A 1 91 ? -11.411 18.744 21.701 1.00 79.69 91 VAL A C 1
ATOM 697 O O . VAL A 1 91 ? -11.606 19.725 20.983 1.00 79.69 91 VAL A O 1
ATOM 700 N N . GLY A 1 92 ? -12.277 18.350 22.627 1.00 64.62 92 GLY A N 1
ATOM 701 C CA . GLY A 1 92 ? -13.475 19.080 23.012 1.00 64.62 92 GLY A CA 1
ATOM 702 C C . GLY A 1 92 ? -13.130 20.302 23.858 1.00 64.62 92 GLY A C 1
ATOM 703 O O . GLY A 1 92 ? -13.246 20.271 25.077 1.00 64.62 92 GLY A O 1
ATOM 704 N N . GLY A 1 93 ? -12.715 21.391 23.214 1.00 52.84 93 GLY A N 1
ATOM 705 C CA . GLY A 1 93 ? -12.915 22.733 23.753 1.00 52.84 93 GLY A CA 1
ATOM 706 C C . GLY A 1 93 ? -14.246 23.254 23.225 1.00 52.84 93 GLY A C 1
ATOM 707 O O . GLY A 1 93 ? -14.458 23.239 22.015 1.00 52.84 93 GLY A O 1
ATOM 708 N N . GLN A 1 94 ? -15.155 23.680 24.105 1.00 48.59 94 GLN A N 1
ATOM 709 C CA . GLN A 1 94 ? -16.364 24.394 23.691 1.00 48.59 94 GLN A CA 1
ATOM 710 C C . GLN A 1 94 ? -15.987 25.560 22.767 1.00 48.59 94 GLN A C 1
ATOM 712 O O . GLN A 1 94 ? -15.358 26.516 23.208 1.00 48.59 94 GLN A O 1
ATOM 717 N N . CYS A 1 95 ? -16.422 25.490 21.513 1.00 38.09 95 CYS A N 1
ATOM 718 C CA . CYS A 1 95 ? -16.629 26.644 20.651 1.00 38.09 95 CYS A CA 1
ATOM 719 C C . CYS A 1 95 ? -17.924 26.394 19.872 1.00 38.09 95 CYS A C 1
ATOM 721 O O . CYS A 1 95 ? -17.914 25.601 18.937 1.00 38.09 95 CYS A O 1
ATOM 723 N N . ALA A 1 96 ? -18.984 27.050 20.365 1.00 38.56 96 ALA A N 1
ATOM 724 C CA . ALA A 1 96 ? -20.280 27.383 19.755 1.00 38.56 96 ALA A CA 1
ATOM 725 C C . ALA A 1 96 ? -20.942 26.355 18.820 1.00 38.56 96 ALA A C 1
ATOM 727 O O . ALA A 1 96 ? -20.518 26.232 17.650 1.00 38.56 96 ALA A O 1
#

Nearest PDB structures (foldseek):
  1bjo-assembly1_A  TM=9.949E-01  e=8.063E-10  Escherichia coli
  7t7j-assembly1_A  TM=9.933E-01  e=9.980E-09  Klebsiella pneumoniae subsp. pneumoniae HS11286
  7t7j-assembly1_B  TM=9.933E-01  e=1.224E-08  Klebsiella pneumoniae subsp. pneumoniae HS11286
  4xk1-assembly1_B  TM=9.826E-01  e=1.652E-05  Pseudomonas aeruginosa PAO1
  5f8v-assembly3_F  TM=9.732E-01  e=1.282E-03  Trichomonas vaginalis

pLDDT: mean 90.71, std 11.33, range [38.09, 98.44]

Solvent-accessible surface area (backbone atoms only — not comparable to full-atom values): 5945 Å² total; per-residue (Å²): 126,68,85,66,69,57,91,87,55,56,68,95,74,29,62,42,53,28,58,78,40,73,64,51,71,58,92,57,67,61,69,63,52,52,53,51,53,50,52,53,51,51,41,52,74,60,59,28,68,67,44,4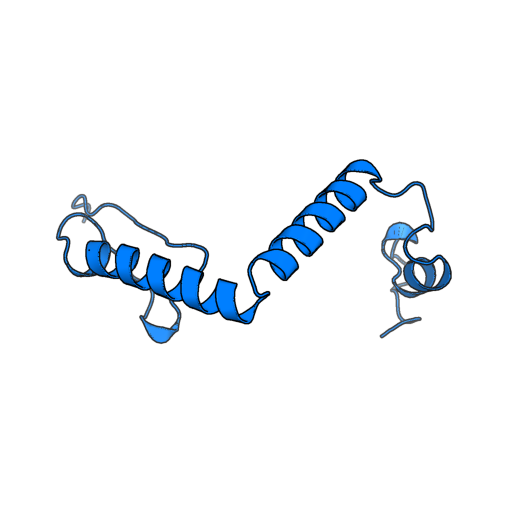7,50,53,53,39,51,52,51,38,52,54,54,48,55,50,35,80,73,34,89,51,35,44,66,93,61,57,80,94,73,53,58,71,84,64,79,73,71,54,68,60,68,96,74,135

Foldseek 3Di:
DAPPDDPPDDLLPRVNCCVVCVNPNDPDPVVVVVVVVVVQVVCVVCVHPVNVVVVLVVVQCVVVVDQVPDPFWHDPDDPVPQDSPDHDTDTDDDDD

Mean predicted aligned error: 6.06 Å